Protein AF-A0AAV5DYX1-F1 (afdb_monomer)

Organism: NCBI:txid191504

Radius of gyration: 36.58 Å; Cα contacts (8 Å, |Δi|>4): 34; chains: 1; bounding box: 60×25×121 Å

Foldseek 3Di:
DDDDDDDDDDDDDDDDDDPPPPPPPPPPPPPPVPPPPPDDPDDDPQKDWDWDQDPVRDIDIDIDHDPPDPDPDDDDDDDDDDDPPPPPDD

Structure (mmCIF, N/CA/C/O backbone):
data_AF-A0AAV5DYX1-F1
#
_entry.id   AF-A0AAV5DYX1-F1
#
loop_
_atom_site.group_PDB
_atom_site.id
_atom_site.type_symbol
_atom_site.label_atom_id
_atom_site.label_alt_id
_atom_site.label_comp_id
_atom_site.label_asym_id
_atom_site.label_entity_id
_atom_site.label_seq_id
_atom_site.pdbx_PDB_ins_code
_atom_site.Cartn_x
_atom_site.Cartn_y
_atom_site.Cartn_z
_atom_site.occupancy
_atom_site.B_iso_or_equiv
_atom_site.auth_seq_id
_atom_site.auth_comp_id
_atom_site.auth_asym_id
_atom_site.auth_atom_id
_atom_site.pdbx_PDB_model_num
ATOM 1 N N . MET A 1 1 ? 42.185 18.156 -98.767 1.00 44.47 1 MET A N 1
ATOM 2 C CA . MET A 1 1 ? 41.790 17.097 -97.818 1.00 44.47 1 MET A CA 1
ATOM 3 C C . MET A 1 1 ? 42.888 16.995 -96.771 1.00 44.47 1 MET A C 1
ATOM 5 O O . MET A 1 1 ? 43.939 16.468 -97.094 1.00 44.47 1 MET A O 1
ATOM 9 N N . SER A 1 2 ? 42.690 17.559 -95.578 1.00 47.44 2 SER A N 1
ATOM 10 C CA . SER A 1 2 ? 43.629 17.425 -94.453 1.00 47.44 2 SER A CA 1
ATOM 11 C C . SER A 1 2 ? 42.820 17.121 -93.202 1.00 47.44 2 SER A C 1
ATOM 13 O O . SER A 1 2 ? 41.972 17.920 -92.814 1.00 47.44 2 SER A O 1
ATOM 15 N N . ALA A 1 3 ? 43.038 15.940 -92.627 1.00 49.16 3 ALA A N 1
ATOM 16 C CA . ALA A 1 3 ? 42.397 15.490 -91.401 1.00 49.16 3 ALA A CA 1
ATOM 17 C C . ALA A 1 3 ? 43.348 15.756 -90.227 1.00 49.16 3 ALA A C 1
ATOM 19 O O . ALA A 1 3 ? 44.447 15.207 -90.182 1.00 49.16 3 ALA A O 1
ATOM 20 N N . THR A 1 4 ? 42.937 16.613 -89.294 1.00 56.72 4 THR A N 1
ATOM 21 C CA . THR A 1 4 ? 43.666 16.859 -88.045 1.00 56.72 4 THR A CA 1
ATOM 22 C C . THR A 1 4 ? 43.119 15.924 -86.971 1.00 56.72 4 THR A C 1
ATOM 24 O O . THR A 1 4 ? 41.938 15.966 -86.634 1.00 56.72 4 THR A O 1
ATOM 27 N N . LEU A 1 5 ? 43.991 15.054 -86.467 1.00 56.38 5 LEU A N 1
ATOM 28 C CA . LEU A 1 5 ? 43.728 14.074 -85.417 1.00 56.38 5 LEU A CA 1
ATOM 29 C C . LEU A 1 5 ? 43.645 14.803 -84.063 1.00 56.38 5 LEU A C 1
ATOM 31 O O . LEU A 1 5 ? 44.640 15.350 -83.591 1.00 56.38 5 LEU A O 1
ATOM 35 N N . ALA A 1 6 ? 42.460 14.849 -83.455 1.00 54.28 6 ALA A N 1
ATOM 36 C CA . ALA A 1 6 ? 42.266 15.419 -82.125 1.00 54.28 6 ALA A CA 1
ATOM 37 C C . ALA A 1 6 ? 42.724 14.414 -81.053 1.00 54.28 6 ALA A C 1
ATOM 39 O O . ALA A 1 6 ? 42.177 13.316 -80.948 1.00 54.28 6 ALA A O 1
ATOM 40 N N . ALA A 1 7 ? 43.737 14.784 -80.269 1.00 58.16 7 ALA A N 1
ATOM 41 C CA . ALA A 1 7 ? 44.182 14.021 -79.108 1.00 58.16 7 ALA A CA 1
ATOM 42 C C . ALA A 1 7 ? 43.130 14.092 -77.985 1.00 58.16 7 ALA A C 1
ATOM 44 O O . ALA A 1 7 ? 42.601 15.162 -77.681 1.00 58.16 7 ALA A O 1
ATOM 45 N N . ALA A 1 8 ? 42.817 12.939 -77.391 1.00 63.38 8 ALA A N 1
ATOM 46 C CA . ALA A 1 8 ? 41.813 12.791 -76.342 1.00 63.38 8 ALA A CA 1
ATOM 47 C C . ALA A 1 8 ? 42.215 13.513 -75.036 1.00 63.38 8 ALA A C 1
ATOM 49 O O . ALA A 1 8 ? 43.401 13.545 -74.696 1.00 63.38 8 ALA A O 1
ATOM 50 N N . PRO A 1 9 ? 41.253 14.057 -74.268 1.00 61.12 9 PRO A N 1
ATOM 51 C CA . PRO A 1 9 ? 41.545 14.687 -72.989 1.00 61.12 9 PRO A CA 1
ATOM 52 C C . PRO A 1 9 ? 41.862 13.631 -71.923 1.00 61.12 9 PRO A C 1
ATOM 54 O O . PRO A 1 9 ? 41.106 12.683 -71.706 1.00 61.12 9 PRO A O 1
ATOM 57 N N . PHE A 1 10 ? 42.987 13.821 -71.236 1.00 58.56 10 PHE A N 1
ATOM 58 C CA . PHE A 1 10 ? 43.350 13.074 -70.037 1.00 58.56 10 PHE A CA 1
ATOM 59 C C . PHE A 1 10 ? 42.318 13.336 -68.928 1.00 58.56 10 PHE A C 1
ATOM 61 O O . PHE A 1 10 ? 42.127 14.476 -68.507 1.00 58.56 10 PHE A O 1
ATOM 68 N N . LEU A 1 11 ? 41.659 12.280 -68.446 1.00 58.97 11 LEU A N 1
ATOM 69 C CA . LEU A 1 11 ? 40.814 12.336 -67.253 1.00 58.97 11 LEU A CA 1
ATOM 70 C C . LEU A 1 11 ? 41.690 12.242 -65.989 1.00 58.97 11 LEU A C 1
ATOM 72 O O . LEU A 1 11 ? 42.592 11.401 -65.948 1.00 58.97 11 LEU A O 1
ATOM 76 N N . PRO A 1 12 ? 41.449 13.062 -64.949 1.00 56.84 12 PRO A N 1
ATOM 77 C CA . PRO A 1 12 ? 42.190 12.969 -63.699 1.00 56.84 12 PRO A CA 1
ATOM 78 C C . PRO A 1 12 ? 41.795 11.714 -62.908 1.00 56.84 12 PRO A C 1
ATOM 80 O O . PRO A 1 12 ? 40.639 11.290 -62.903 1.00 56.84 12 PRO A O 1
ATOM 83 N N . ALA A 1 13 ? 42.788 11.132 -62.235 1.00 59.16 13 ALA A N 1
ATOM 84 C CA . ALA A 1 13 ? 42.656 9.946 -61.402 1.00 59.16 13 ALA A CA 1
ATOM 85 C C . ALA A 1 13 ? 41.636 10.146 -60.264 1.00 59.16 13 ALA A C 1
ATOM 87 O O . ALA A 1 13 ? 41.594 11.187 -59.609 1.00 59.16 13 ALA A O 1
ATOM 88 N N . SER A 1 14 ? 40.825 9.114 -60.045 1.00 58.91 14 SER A N 1
ATOM 89 C CA . SER A 1 14 ? 39.733 9.034 -59.077 1.00 58.91 14 SER A CA 1
ATOM 90 C C . SER A 1 14 ? 40.168 9.385 -57.648 1.00 58.91 14 SER A C 1
ATOM 92 O O . SER A 1 14 ? 41.153 8.851 -57.139 1.00 58.91 14 SER A O 1
ATOM 94 N N . LEU A 1 15 ? 39.395 10.242 -56.974 1.00 59.66 15 LEU A N 1
ATOM 95 C CA . LEU A 1 15 ? 39.543 10.529 -55.543 1.00 59.66 15 LEU A CA 1
ATOM 96 C C . LEU A 1 15 ? 39.289 9.258 -54.705 1.00 59.66 15 LEU A C 1
ATOM 98 O O . LEU A 1 15 ? 38.375 8.495 -55.034 1.00 59.66 15 LEU A O 1
ATOM 102 N N . PRO A 1 16 ? 40.029 9.021 -53.605 1.00 57.38 16 PRO A N 1
ATOM 103 C CA . PRO A 1 16 ? 39.727 7.919 -52.701 1.00 57.38 16 PRO A CA 1
ATOM 104 C C . PRO A 1 16 ? 38.409 8.185 -51.959 1.00 57.38 16 PRO A C 1
ATOM 106 O O . PRO A 1 16 ? 38.168 9.281 -51.450 1.00 57.38 16 PRO A O 1
ATOM 109 N N . ALA A 1 17 ? 37.551 7.165 -51.903 1.00 54.47 17 ALA A N 1
ATOM 110 C CA . ALA A 1 17 ? 36.278 7.212 -51.194 1.00 54.47 17 ALA A CA 1
ATO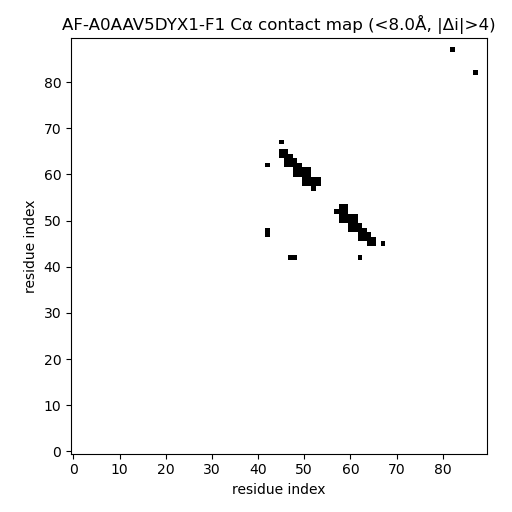M 111 C C . ALA A 1 17 ? 36.490 7.487 -49.691 1.00 54.47 17 ALA A C 1
ATOM 113 O O . ALA A 1 17 ? 37.419 6.928 -49.097 1.00 54.47 17 ALA A O 1
ATOM 114 N N . PRO A 1 18 ? 35.637 8.299 -49.038 1.00 54.12 18 PRO A N 1
ATOM 115 C CA . PRO A 1 18 ? 35.717 8.475 -47.599 1.00 54.12 18 PRO A CA 1
ATOM 116 C C . PRO A 1 18 ? 35.390 7.146 -46.916 1.00 54.12 18 PRO A C 1
ATOM 118 O O . PRO A 1 18 ? 34.340 6.545 -47.148 1.00 54.12 18 PRO A O 1
ATOM 121 N N . ALA A 1 19 ? 36.303 6.683 -46.064 1.00 58.19 19 ALA A N 1
ATOM 122 C CA . ALA A 1 19 ? 36.057 5.549 -45.193 1.00 58.19 19 ALA A CA 1
ATOM 123 C C . ALA A 1 19 ? 34.810 5.847 -44.350 1.00 58.19 19 ALA A C 1
ATOM 125 O O . ALA A 1 19 ? 34.788 6.807 -43.577 1.00 58.19 19 ALA A O 1
ATOM 126 N N . HIS A 1 20 ? 33.764 5.033 -44.502 1.00 55.34 20 HIS A N 1
ATOM 127 C CA . HIS A 1 20 ? 32.635 5.043 -43.586 1.00 55.34 20 HIS A CA 1
ATOM 128 C C . HIS A 1 20 ? 33.159 4.662 -42.201 1.00 55.34 20 HIS A C 1
ATOM 130 O O . HIS A 1 20 ? 33.307 3.484 -41.876 1.00 55.34 20 HIS A O 1
ATOM 136 N N . ALA A 1 21 ? 33.473 5.672 -41.389 1.00 50.72 21 ALA A N 1
ATOM 137 C CA . ALA A 1 21 ? 33.720 5.497 -39.974 1.00 50.72 21 ALA A CA 1
ATOM 138 C C . ALA A 1 21 ? 32.468 4.838 -39.394 1.00 50.72 21 ALA A C 1
ATOM 140 O O . ALA A 1 21 ? 31.397 5.449 -39.342 1.00 50.72 21 ALA A O 1
ATOM 141 N N . ALA A 1 22 ? 32.598 3.564 -39.022 1.00 55.12 22 ALA A N 1
ATOM 142 C CA . ALA A 1 22 ? 31.586 2.837 -38.286 1.00 55.12 22 ALA A CA 1
ATOM 143 C C . ALA A 1 22 ? 31.300 3.643 -37.021 1.00 55.12 22 ALA A C 1
ATOM 145 O O . ALA A 1 22 ? 32.074 3.638 -36.063 1.00 55.12 22 ALA A O 1
ATOM 146 N N . THR A 1 23 ? 30.208 4.400 -37.044 1.00 55.44 23 THR A N 1
ATOM 147 C CA . THR A 1 23 ? 29.726 5.121 -35.881 1.00 55.44 23 THR A CA 1
ATOM 148 C C . THR A 1 23 ? 29.351 4.044 -34.882 1.00 55.44 23 THR A C 1
ATOM 150 O O . THR A 1 23 ? 28.344 3.346 -35.032 1.00 55.44 23 THR A O 1
ATOM 153 N N . ALA A 1 24 ? 30.218 3.853 -33.888 1.00 53.75 24 ALA A N 1
ATOM 154 C CA . ALA A 1 24 ? 29.915 3.075 -32.711 1.00 53.75 24 ALA A CA 1
ATOM 155 C C . ALA A 1 24 ? 28.621 3.658 -32.148 1.00 53.75 24 ALA A C 1
ATOM 157 O O . ALA A 1 24 ? 28.606 4.750 -31.583 1.00 53.75 24 ALA A O 1
ATOM 158 N N . ARG A 1 25 ? 27.510 2.954 -32.380 1.00 56.62 25 ARG A N 1
ATOM 159 C CA . ARG A 1 25 ? 26.225 3.248 -31.761 1.00 56.62 25 ARG A CA 1
ATOM 160 C C . ARG A 1 25 ? 26.421 2.989 -30.279 1.00 56.62 25 ARG A C 1
ATOM 162 O O . ARG A 1 25 ? 26.162 1.890 -29.793 1.00 56.62 25 ARG A O 1
ATOM 169 N N . THR A 1 26 ? 26.927 3.990 -29.568 1.00 57.00 26 THR A N 1
ATOM 170 C CA . THR A 1 26 ? 26.861 4.069 -28.120 1.00 57.00 26 THR A CA 1
ATOM 171 C C . THR A 1 26 ? 25.388 3.940 -27.797 1.00 57.00 26 THR A C 1
ATOM 173 O O . THR A 1 26 ? 24.592 4.858 -27.991 1.00 57.00 26 THR A O 1
ATOM 176 N N . ARG A 1 27 ? 24.997 2.733 -27.380 1.00 57.28 27 ARG A N 1
ATOM 177 C CA . ARG A 1 27 ? 23.700 2.458 -26.787 1.00 57.28 27 ARG A CA 1
ATOM 178 C C . ARG A 1 27 ? 23.661 3.326 -25.540 1.00 57.28 27 ARG A C 1
ATOM 180 O O . ARG A 1 27 ? 24.103 2.903 -24.476 1.00 57.28 27 ARG A O 1
ATOM 187 N N . TRP A 1 28 ? 23.175 4.554 -25.692 1.00 49.97 28 TRP A N 1
ATOM 188 C CA . TRP A 1 28 ? 22.768 5.393 -24.587 1.00 49.97 28 TRP A CA 1
ATOM 189 C C . TRP A 1 28 ? 21.718 4.580 -23.843 1.00 49.97 28 TRP A C 1
ATOM 191 O O . TRP A 1 28 ? 20.546 4.526 -24.223 1.00 49.97 28 TRP A O 1
ATOM 201 N N . ARG A 1 29 ? 22.155 3.878 -22.792 1.00 56.78 29 ARG A N 1
ATOM 202 C CA . ARG A 1 29 ? 21.267 3.524 -21.701 1.00 56.78 29 ARG A CA 1
ATOM 203 C C . ARG A 1 29 ? 20.738 4.868 -21.243 1.00 56.78 29 ARG A C 1
ATOM 205 O O . ARG A 1 29 ? 21.436 5.618 -20.577 1.00 56.78 29 ARG A O 1
ATOM 212 N N . ARG A 1 30 ? 19.522 5.195 -21.680 1.00 54.88 30 ARG A N 1
ATOM 213 C CA . ARG A 1 30 ? 18.706 6.212 -21.042 1.00 54.88 30 ARG A CA 1
ATOM 214 C C . ARG A 1 30 ? 18.508 5.713 -19.616 1.00 54.88 30 ARG A C 1
ATOM 216 O O . ARG A 1 30 ? 17.510 5.066 -19.319 1.00 54.88 30 ARG A O 1
ATOM 223 N N . THR A 1 31 ? 19.449 6.008 -18.727 1.00 57.28 31 THR A N 1
ATOM 224 C CA . THR A 1 31 ? 19.100 6.404 -17.372 1.00 57.28 31 THR A CA 1
ATOM 225 C C . THR A 1 31 ? 18.217 7.614 -17.594 1.00 57.28 31 THR A C 1
ATOM 227 O O . THR A 1 31 ? 18.690 8.737 -17.706 1.00 57.28 31 THR A O 1
ATOM 230 N N . ARG A 1 32 ? 16.921 7.369 -17.820 1.00 56.44 32 ARG A N 1
ATOM 231 C CA . ARG A 1 32 ? 15.929 8.407 -17.624 1.00 56.44 32 ARG A CA 1
ATOM 232 C C . ARG A 1 32 ? 16.198 8.826 -16.181 1.00 56.44 32 ARG A C 1
ATOM 234 O O . ARG A 1 32 ? 16.009 7.972 -15.311 1.00 56.44 32 ARG A O 1
ATOM 241 N N . PRO A 1 33 ? 16.699 10.042 -15.887 1.00 51.31 33 PRO A N 1
ATOM 242 C CA . PRO A 1 33 ? 16.427 10.558 -14.565 1.00 51.31 33 PRO A CA 1
ATOM 243 C C . PRO A 1 33 ? 14.912 10.456 -14.501 1.00 51.31 33 PRO A C 1
ATOM 245 O O . PRO A 1 33 ? 14.224 10.958 -15.397 1.00 51.31 33 PRO A O 1
ATOM 248 N N . PHE A 1 34 ? 14.393 9.645 -13.583 1.00 55.59 34 PHE A N 1
ATOM 249 C CA . PHE A 1 34 ? 12.982 9.714 -13.278 1.00 55.59 34 PHE A CA 1
ATOM 250 C C . PHE A 1 34 ? 12.775 11.195 -13.009 1.00 55.59 34 PHE A C 1
ATOM 252 O O . PHE A 1 34 ? 13.302 11.718 -12.027 1.00 55.59 34 PHE A O 1
ATOM 259 N N . LEU A 1 35 ? 12.149 11.901 -13.953 1.00 50.22 35 LEU A N 1
ATOM 260 C CA . LEU A 1 35 ? 11.559 13.186 -13.673 1.00 50.22 35 LEU A CA 1
ATOM 261 C C . LEU A 1 35 ? 10.621 12.818 -12.539 1.00 50.22 35 LEU A C 1
ATOM 263 O O . LEU A 1 35 ? 9.600 12.175 -12.776 1.00 50.22 35 LEU A O 1
ATOM 267 N N . ARG A 1 36 ? 11.071 13.042 -11.299 1.00 52.53 36 ARG A N 1
ATOM 268 C CA . ARG A 1 36 ? 10.238 12.975 -10.112 1.00 52.53 36 ARG A CA 1
ATOM 269 C C . ARG A 1 36 ? 9.181 14.001 -10.434 1.00 52.53 36 ARG A C 1
ATOM 271 O O . ARG A 1 36 ? 9.448 15.194 -10.327 1.00 52.53 36 ARG A O 1
ATOM 278 N N . VAL A 1 37 ? 8.079 13.522 -11.006 1.00 56.56 37 VAL A N 1
ATOM 279 C CA . VAL A 1 37 ? 6.967 14.342 -11.449 1.00 56.56 37 VAL A CA 1
ATOM 280 C C . VAL A 1 37 ? 6.669 15.227 -10.258 1.00 56.56 37 VAL A C 1
ATOM 282 O O . VAL A 1 37 ? 6.407 14.733 -9.160 1.00 56.56 37 VAL A O 1
ATOM 285 N N . ALA A 1 38 ? 6.866 16.526 -10.449 1.00 57.25 38 ALA A N 1
ATOM 286 C CA . ALA A 1 38 ? 6.619 17.534 -9.441 1.00 57.25 38 ALA A CA 1
ATOM 287 C C . ALA A 1 38 ? 5.101 17.659 -9.282 1.00 57.25 38 ALA A C 1
ATOM 289 O O . ALA A 1 38 ? 4.481 18.595 -9.764 1.00 57.25 38 ALA A O 1
ATOM 290 N N . CYS A 1 39 ? 4.494 16.637 -8.691 1.00 52.78 39 CYS A N 1
ATOM 291 C CA . CYS A 1 39 ? 3.140 16.640 -8.170 1.00 52.78 39 CYS A CA 1
ATOM 292 C C . CYS A 1 39 ? 3.008 15.472 -7.186 1.00 52.78 39 CYS A C 1
ATOM 294 O O . CYS A 1 39 ? 2.145 14.611 -7.309 1.00 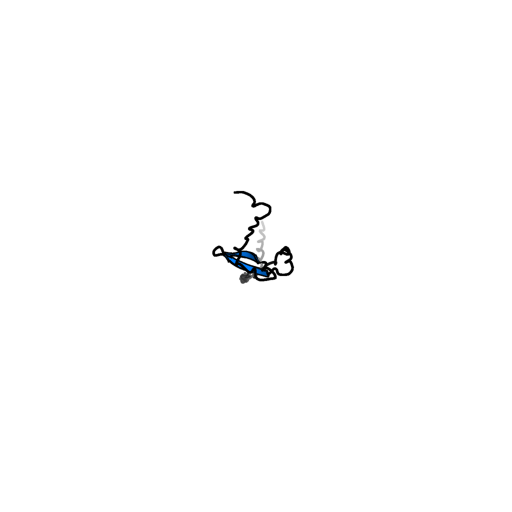52.78 39 CYS A O 1
ATOM 296 N N . ALA A 1 40 ? 3.940 15.391 -6.236 1.00 68.75 40 ALA A N 1
ATOM 297 C CA . ALA A 1 40 ? 3.696 14.584 -5.056 1.00 68.75 40 ALA A CA 1
ATOM 298 C C . ALA A 1 40 ? 2.749 15.384 -4.162 1.00 68.75 40 ALA A C 1
ATOM 300 O O . ALA A 1 40 ? 3.063 16.526 -3.822 1.00 68.75 40 ALA A O 1
ATOM 301 N N . TYR A 1 41 ? 1.612 14.798 -3.797 1.00 76.31 41 TYR A N 1
ATOM 302 C CA . TYR A 1 41 ? 0.751 15.338 -2.751 1.00 76.31 41 TYR A CA 1
ATOM 303 C C . TYR A 1 41 ? 1.599 15.731 -1.528 1.00 76.31 41 TYR A C 1
ATOM 305 O O . TYR A 1 41 ? 2.464 14.966 -1.084 1.00 76.31 41 TYR A O 1
ATOM 313 N N . ALA A 1 42 ? 1.390 16.946 -1.017 1.00 88.12 42 ALA A N 1
ATOM 314 C CA . ALA A 1 42 ? 2.110 17.428 0.152 1.00 88.12 42 ALA A CA 1
ATOM 315 C C . ALA A 1 42 ? 1.632 16.658 1.389 1.00 88.12 42 ALA A C 1
ATOM 317 O O . ALA A 1 42 ? 0.461 16.739 1.769 1.00 8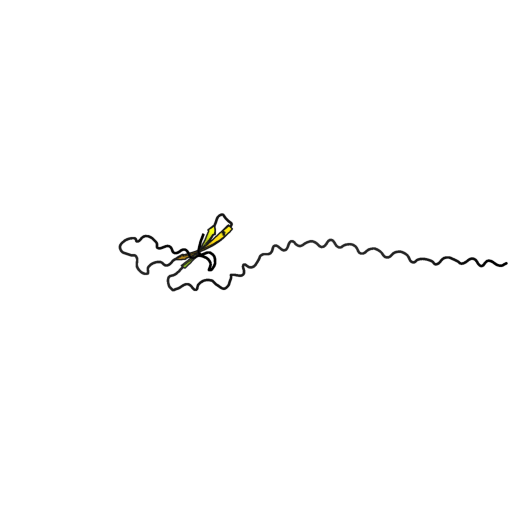8.12 42 ALA A O 1
ATOM 318 N N . LEU A 1 43 ? 2.542 15.901 2.005 1.00 89.94 43 LEU A N 1
ATOM 319 C CA . LEU A 1 43 ? 2.234 15.136 3.209 1.00 89.94 43 LEU A CA 1
ATOM 320 C C . LEU A 1 43 ? 1.859 16.080 4.346 1.00 89.94 43 LEU A C 1
ATOM 322 O O . LEU A 1 43 ? 2.540 17.076 4.584 1.00 89.94 43 LEU A O 1
ATOM 326 N N . GLN A 1 44 ? 0.793 15.727 5.053 1.00 91.06 44 GLN A N 1
ATOM 327 C CA . GLN A 1 44 ? 0.418 16.400 6.290 1.00 91.06 44 GLN A CA 1
ATOM 328 C C . GLN A 1 44 ? 1.260 15.865 7.458 1.00 91.06 44 GLN A C 1
ATOM 330 O O . GLN A 1 44 ? 1.900 14.813 7.355 1.00 91.06 44 GLN A O 1
ATOM 335 N N . GLU A 1 45 ? 1.258 16.576 8.585 1.00 90.31 45 GLU A N 1
ATOM 336 C CA . GLU A 1 45 ? 1.943 16.123 9.796 1.00 90.31 45 GLU A CA 1
ATOM 337 C C . GLU A 1 45 ? 1.440 14.735 10.236 1.00 90.31 45 GLU A C 1
ATOM 339 O O . GLU A 1 45 ? 0.249 14.429 10.179 1.00 90.31 45 GLU A O 1
ATOM 344 N N . GLY A 1 46 ? 2.367 13.855 10.627 1.00 89.94 46 GLY A N 1
ATOM 345 C CA . GLY A 1 46 ? 2.055 12.475 11.011 1.00 89.94 46 GLY A CA 1
ATOM 346 C C . GLY A 1 46 ? 1.768 11.520 9.843 1.00 89.94 46 GLY A C 1
ATOM 347 O O . GLY A 1 46 ? 1.546 10.328 10.078 1.00 89.94 46 GLY A O 1
ATOM 348 N N . GLN A 1 47 ? 1.804 11.993 8.591 1.00 93.00 47 GLN A N 1
ATOM 349 C CA . GLN A 1 47 ? 1.700 11.135 7.411 1.00 93.00 47 GLN A CA 1
ATOM 350 C C . GLN A 1 47 ? 3.069 10.628 6.958 1.00 93.00 47 GLN A C 1
ATOM 352 O O . GLN A 1 47 ? 4.078 11.331 6.983 1.00 93.00 47 GLN A O 1
ATOM 357 N N . SER A 1 48 ? 3.094 9.385 6.490 1.00 92.31 48 SER A N 1
ATOM 358 C CA . SER A 1 48 ? 4.271 8.747 5.907 1.00 92.31 48 SER A CA 1
ATOM 359 C C . SER A 1 48 ? 3.972 8.286 4.489 1.00 92.31 48 SER A C 1
ATOM 361 O O . SER A 1 48 ? 2.851 7.880 4.193 1.00 92.31 48 SER A O 1
ATOM 363 N N . ARG A 1 49 ? 4.979 8.331 3.614 1.00 92.62 49 ARG A N 1
ATOM 364 C CA . ARG A 1 49 ? 4.872 7.894 2.219 1.00 92.62 49 ARG A CA 1
ATOM 365 C C . ARG A 1 49 ? 5.757 6.689 1.956 1.00 92.62 49 ARG A C 1
ATOM 367 O O . ARG A 1 49 ? 6.931 6.691 2.329 1.00 92.62 49 ARG A O 1
ATOM 374 N N . ARG A 1 50 ? 5.215 5.697 1.255 1.00 92.06 50 ARG A N 1
ATOM 375 C CA . ARG A 1 50 ? 5.924 4.500 0.792 1.00 92.06 50 ARG A CA 1
ATOM 376 C C . ARG A 1 50 ? 5.571 4.211 -0.661 1.00 92.06 50 ARG A C 1
ATOM 378 O O . ARG A 1 50 ? 4.480 4.542 -1.104 1.00 92.06 50 ARG A O 1
ATOM 385 N N . PHE A 1 51 ? 6.496 3.587 -1.381 1.00 92.31 51 PHE A N 1
ATOM 386 C CA . PHE A 1 51 ? 6.270 3.111 -2.743 1.00 92.31 51 PHE A CA 1
ATOM 387 C C . PHE A 1 51 ? 6.431 1.596 -2.770 1.00 92.31 51 PHE A C 1
ATOM 389 O O . PHE A 1 51 ? 7.436 1.071 -2.287 1.00 92.31 51 PHE A O 1
ATOM 396 N N . HIS A 1 52 ? 5.441 0.904 -3.323 1.00 93.00 52 HIS A N 1
ATOM 397 C CA . HIS A 1 52 ? 5.443 -0.543 -3.486 1.00 93.00 52 HIS A CA 1
ATOM 398 C C . HIS A 1 52 ? 5.476 -0.887 -4.967 1.00 93.00 52 HIS A C 1
ATOM 400 O O . HIS A 1 52 ? 4.567 -0.530 -5.711 1.00 93.00 52 HIS A O 1
ATOM 406 N N . ARG A 1 53 ? 6.508 -1.609 -5.399 1.00 95.00 53 ARG A N 1
ATOM 407 C CA . ARG A 1 53 ? 6.603 -2.050 -6.788 1.00 95.00 53 ARG A CA 1
ATOM 408 C C . ARG A 1 53 ? 5.680 -3.239 -7.022 1.00 95.00 53 ARG A C 1
ATOM 410 O O . ARG A 1 53 ? 5.851 -4.293 -6.412 1.00 95.00 53 ARG A O 1
ATOM 417 N N . LEU A 1 54 ? 4.710 -3.067 -7.909 1.00 92.50 54 LEU A N 1
ATOM 418 C CA . LEU A 1 54 ? 3.774 -4.109 -8.309 1.00 92.50 54 LEU A CA 1
ATOM 419 C C . LEU A 1 54 ? 4.444 -5.101 -9.277 1.00 92.50 54 LEU A C 1
ATOM 421 O O . LEU A 1 54 ? 5.369 -4.719 -10.003 1.00 92.50 54 LEU A O 1
ATOM 425 N N . PRO A 1 55 ? 3.951 -6.352 -9.377 1.00 95.94 55 PRO A N 1
ATOM 426 C CA . PRO A 1 55 ? 4.476 -7.343 -10.324 1.00 95.94 55 PRO A CA 1
ATOM 427 C C . PRO A 1 55 ? 4.447 -6.886 -11.791 1.00 95.94 55 PRO A C 1
ATOM 429 O O . PRO A 1 55 ? 5.301 -7.282 -12.578 1.00 95.94 55 PRO A O 1
ATOM 432 N N . CYS A 1 56 ? 3.513 -6.000 -12.157 1.00 91.31 56 CYS A N 1
ATOM 433 C CA . CYS A 1 56 ? 3.424 -5.392 -13.490 1.00 91.31 56 CYS A CA 1
ATOM 434 C C . CYS A 1 56 ? 4.473 -4.291 -13.748 1.00 91.31 56 CYS A C 1
ATOM 436 O O . CYS A 1 56 ? 4.448 -3.646 -14.794 1.00 91.31 56 CYS A O 1
ATOM 438 N N . GLY A 1 57 ? 5.370 -4.038 -12.793 1.00 92.50 57 GLY A N 1
ATOM 439 C CA . 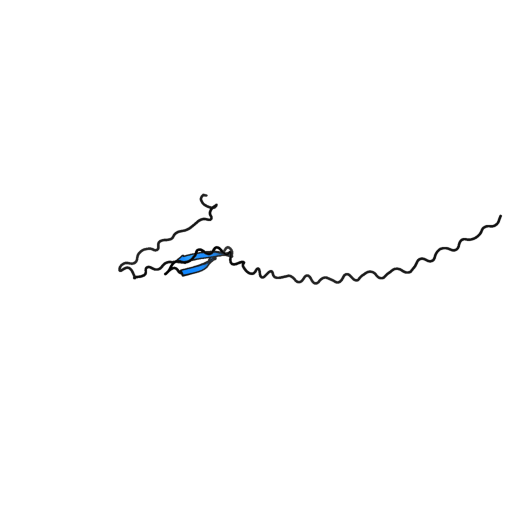GLY A 1 57 ? 6.470 -3.087 -12.919 1.00 92.50 57 GLY A CA 1
ATOM 440 C C . GLY A 1 57 ? 6.123 -1.629 -12.612 1.00 92.50 57 GLY A C 1
ATOM 441 O O . GLY A 1 57 ? 7.019 -0.796 -12.725 1.00 92.50 57 GLY A O 1
ATOM 442 N N . HIS A 1 58 ? 4.884 -1.328 -12.212 1.00 87.56 58 HIS A N 1
ATOM 443 C CA . HIS A 1 58 ? 4.456 0.005 -11.772 1.00 87.56 58 HIS A CA 1
AT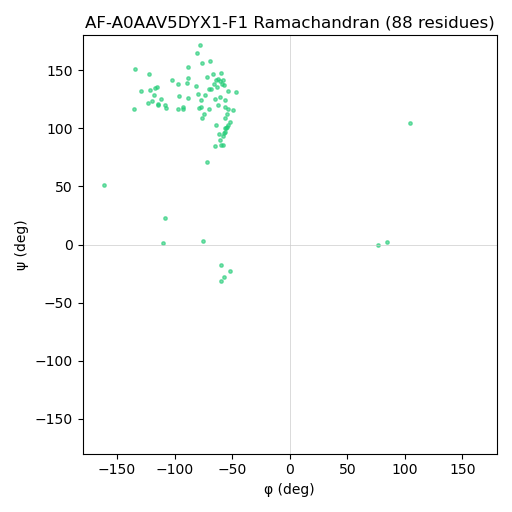OM 444 C C . HIS A 1 58 ? 4.681 0.196 -10.268 1.00 87.56 58 HIS A C 1
ATOM 446 O O . HIS A 1 58 ? 4.636 -0.773 -9.511 1.00 87.56 58 HIS A O 1
ATOM 452 N N . ASP A 1 59 ? 4.879 1.441 -9.835 1.00 89.50 59 ASP A N 1
ATOM 453 C CA . ASP A 1 59 ? 4.992 1.785 -8.417 1.00 89.50 59 ASP A CA 1
ATOM 454 C C . ASP A 1 59 ? 3.639 2.263 -7.874 1.00 89.50 59 ASP A C 1
ATOM 456 O O . ASP A 1 59 ? 3.018 3.169 -8.428 1.00 89.50 59 ASP A O 1
ATOM 460 N N . LEU A 1 60 ? 3.194 1.659 -6.774 1.00 90.06 60 LEU A N 1
ATOM 461 C CA . LEU A 1 60 ? 2.034 2.076 -5.996 1.00 90.06 60 LEU A CA 1
ATOM 462 C C . LEU A 1 60 ? 2.488 3.007 -4.869 1.00 90.06 60 LEU A C 1
ATOM 464 O O . LEU A 1 60 ? 3.227 2.583 -3.977 1.00 90.06 60 LEU A O 1
ATOM 468 N N . GLU A 1 61 ? 2.037 4.259 -4.891 1.00 91.06 61 GLU A N 1
ATOM 469 C CA . GLU A 1 61 ? 2.236 5.199 -3.786 1.00 91.06 61 GLU A CA 1
ATOM 470 C C . GLU A 1 61 ? 1.216 4.930 -2.673 1.00 91.06 61 GLU A C 1
ATOM 472 O O . GLU A 1 61 ? 0.015 4.847 -2.914 1.00 91.06 61 GLU A O 1
ATOM 477 N N . VAL A 1 62 ? 1.703 4.799 -1.440 1.00 91.94 62 VAL A N 1
ATOM 478 C CA . VAL A 1 62 ? 0.886 4.617 -0.240 1.00 91.94 62 VAL A CA 1
ATOM 479 C C . VAL A 1 62 ? 1.214 5.731 0.739 1.00 91.94 62 VAL A C 1
ATOM 481 O O . VAL A 1 62 ? 2.364 5.871 1.169 1.00 91.94 62 VAL A O 1
ATOM 484 N N . ILE A 1 63 ? 0.193 6.497 1.117 1.00 92.88 63 ILE A N 1
ATOM 485 C CA . ILE A 1 63 ? 0.273 7.512 2.166 1.00 92.88 63 ILE A CA 1
ATOM 486 C C . ILE A 1 63 ? -0.485 6.984 3.380 1.00 92.88 63 ILE A C 1
ATOM 488 O O . ILE A 1 63 ? -1.681 6.720 3.308 1.00 92.88 63 ILE A O 1
ATOM 492 N N . ALA A 1 64 ? 0.223 6.797 4.490 1.00 92.75 64 ALA A N 1
ATOM 493 C CA . ALA A 1 64 ? -0.329 6.232 5.712 1.00 92.75 64 ALA A CA 1
ATOM 494 C C . ALA A 1 64 ? -0.267 7.249 6.849 1.00 92.75 64 ALA A C 1
ATOM 496 O O . ALA A 1 64 ? 0.778 7.859 7.081 1.00 92.75 64 ALA A O 1
ATOM 497 N N . GLN A 1 65 ? -1.366 7.374 7.591 1.00 91.88 65 GLN A N 1
ATOM 498 C CA . GLN A 1 65 ? -1.454 8.175 8.805 1.00 91.88 65 GLN A CA 1
ATOM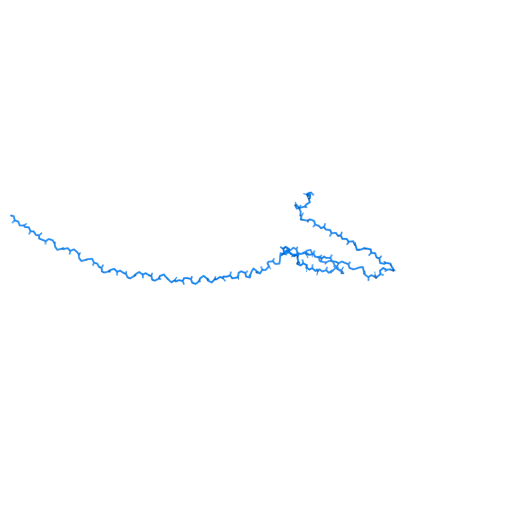 499 C C . GLN A 1 65 ? -1.688 7.251 9.992 1.00 91.88 65 GLN A C 1
ATOM 501 O O . GLN A 1 65 ? -2.678 6.517 10.030 1.00 91.88 65 GLN A O 1
ATOM 506 N N . ARG A 1 66 ? -0.782 7.286 10.970 1.00 85.62 66 ARG A N 1
ATOM 507 C CA . ARG A 1 66 ? -0.996 6.580 12.234 1.00 85.62 66 ARG A CA 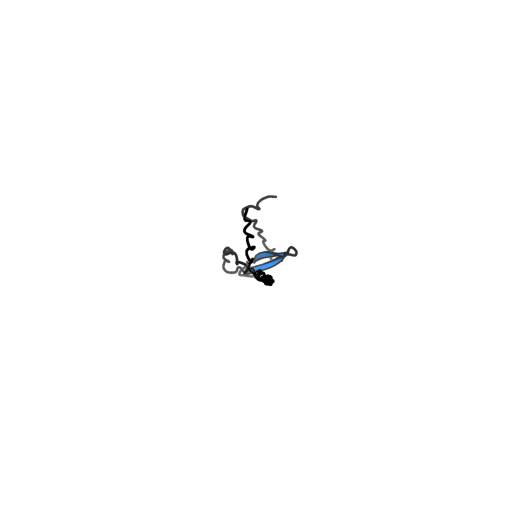1
ATOM 508 C C . ARG A 1 66 ? -1.728 7.519 13.196 1.00 85.62 66 ARG A C 1
ATOM 510 O O . ARG A 1 66 ? -1.397 8.704 13.225 1.00 85.62 66 ARG A O 1
ATOM 517 N N . PRO A 1 67 ? -2.715 7.040 13.970 1.00 81.50 67 PRO A N 1
ATOM 518 C CA . PRO A 1 67 ? -3.315 7.866 15.006 1.00 81.50 67 PRO A CA 1
ATOM 519 C C . PRO A 1 67 ? -2.235 8.334 16.003 1.00 81.50 67 PRO A C 1
ATOM 521 O O . PRO A 1 67 ? -1.347 7.541 16.330 1.00 81.50 67 PRO A O 1
ATOM 524 N N . PRO A 1 68 ? -2.305 9.586 16.496 1.00 78.94 68 PRO A N 1
ATOM 525 C CA . PRO A 1 68 ? -1.315 10.133 17.430 1.00 78.94 68 PRO A CA 1
ATOM 526 C C . PRO A 1 68 ? -1.218 9.343 18.738 1.00 78.94 68 PRO A C 1
ATOM 528 O O . PRO A 1 68 ? -0.151 9.247 19.336 1.00 78.94 68 PRO A O 1
ATOM 531 N N . VAL A 1 69 ? -2.340 8.761 19.169 1.00 81.81 69 VAL A N 1
ATOM 532 C CA . VAL A 1 69 ? -2.445 7.940 20.375 1.00 81.81 69 VAL A CA 1
ATOM 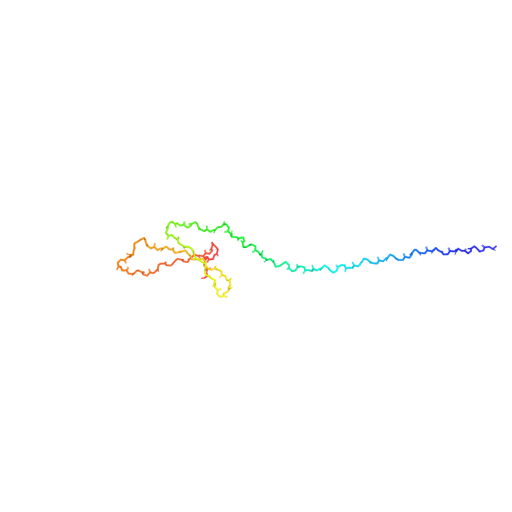533 C C . VAL A 1 69 ? -2.956 6.555 19.974 1.00 81.81 69 VAL A C 1
ATOM 535 O O . VAL A 1 69 ? -3.927 6.472 19.212 1.00 81.81 69 VAL A O 1
ATOM 538 N N . PRO A 1 70 ? -2.339 5.461 20.460 1.00 77.31 70 PRO A N 1
ATOM 539 C CA . PRO A 1 70 ? -2.879 4.121 20.281 1.00 77.31 70 PRO A CA 1
ATOM 540 C C . PRO A 1 70 ? -4.302 4.066 20.836 1.00 77.31 70 PRO A C 1
ATOM 542 O O . PRO A 1 70 ? -4.540 4.412 21.993 1.00 77.31 70 PRO A O 1
ATOM 545 N N . ALA A 1 71 ? -5.261 3.665 20.005 1.00 76.12 71 ALA A N 1
ATOM 546 C CA . ALA A 1 71 ? -6.616 3.470 20.488 1.00 76.12 71 ALA A CA 1
ATOM 547 C C . ALA A 1 71 ? -6.623 2.316 21.515 1.00 76.12 71 ALA A C 1
ATOM 549 O O . ALA A 1 71 ? -5.934 1.320 21.294 1.00 76.12 71 ALA A O 1
ATOM 550 N N . PRO A 1 72 ? -7.416 2.410 22.600 1.00 78.69 72 PRO A N 1
ATOM 551 C CA . PRO A 1 72 ? -7.543 1.328 23.581 1.00 78.69 72 PRO A CA 1
ATOM 552 C C . PRO A 1 72 ? -8.073 0.018 22.976 1.00 78.69 72 PRO A C 1
ATOM 554 O O . PRO A 1 72 ? -7.936 -1.042 23.575 1.00 78.69 72 PRO A O 1
ATOM 557 N N . VAL A 1 73 ? -8.688 0.102 21.793 1.00 82.88 73 VAL A N 1
ATOM 558 C CA . VAL A 1 73 ? -9.183 -1.023 21.000 1.00 82.88 73 VAL A CA 1
ATOM 559 C C . VAL A 1 73 ? -8.638 -0.871 19.585 1.00 82.88 73 VAL A C 1
ATOM 561 O O . VAL A 1 73 ? -8.723 0.220 19.009 1.00 82.88 73 VAL A O 1
ATOM 564 N N . GLU A 1 74 ? -8.090 -1.947 19.018 1.00 81.81 74 GLU A N 1
ATOM 565 C CA . GLU A 1 74 ? -7.644 -1.948 17.626 1.00 81.81 74 GLU A CA 1
ATOM 566 C C . GLU A 1 74 ? -8.825 -1.669 16.692 1.00 81.81 74 GLU A C 1
ATOM 568 O O . GLU A 1 74 ? -9.872 -2.315 16.754 1.00 81.81 74 GLU A O 1
ATOM 573 N N . ARG A 1 75 ? -8.659 -0.670 15.824 1.00 82.88 75 ARG A N 1
ATOM 574 C CA . ARG A 1 75 ? -9.633 -0.332 14.787 1.00 82.88 75 ARG A CA 1
ATOM 575 C C . ARG A 1 75 ? -9.132 -0.873 13.452 1.00 82.88 75 ARG A C 1
ATOM 577 O O . ARG A 1 75 ? -7.931 -0.771 13.190 1.00 82.88 75 ARG A O 1
ATOM 584 N N . PRO A 1 76 ? -10.020 -1.401 12.596 1.00 89.38 76 PRO A N 1
ATOM 585 C CA . PRO A 1 76 ? -9.621 -1.801 11.258 1.00 89.38 76 PRO A CA 1
ATOM 586 C C . PRO A 1 76 ? -9.067 -0.589 10.487 1.00 89.38 76 PRO A C 1
ATOM 588 O O . PRO A 1 76 ? -9.512 0.543 10.715 1.00 89.38 76 PRO A O 1
ATOM 591 N N . PRO A 1 77 ? -8.094 -0.793 9.584 1.00 89.81 77 PRO A N 1
ATOM 592 C CA . PRO A 1 77 ? -7.533 0.294 8.797 1.00 89.81 77 PRO A CA 1
ATOM 593 C C . PRO A 1 77 ? -8.584 0.867 7.840 1.00 89.81 77 PRO A C 1
ATOM 595 O O . PRO A 1 77 ? -9.318 0.126 7.188 1.00 89.81 77 PRO A O 1
ATOM 598 N N . LEU A 1 78 ? -8.621 2.195 7.721 1.00 91.44 78 LEU A N 1
ATOM 599 C CA . LEU A 1 78 ? -9.377 2.873 6.671 1.00 91.44 78 LEU A CA 1
ATOM 600 C C . LEU A 1 78 ? -8.488 3.019 5.439 1.00 91.44 78 LEU A C 1
ATOM 602 O O . LEU A 1 78 ? -7.376 3.542 5.530 1.00 91.44 78 LEU A O 1
ATOM 606 N N . VAL A 1 79 ? -8.983 2.552 4.295 1.00 92.88 79 VAL A N 1
ATOM 607 C CA . VAL A 1 79 ? -8.252 2.573 3.027 1.00 92.88 79 VAL A CA 1
ATOM 608 C C . VAL A 1 79 ? -9.033 3.408 2.026 1.00 92.88 79 VAL A C 1
ATOM 610 O O . VAL A 1 79 ? -10.192 3.122 1.738 1.00 92.88 79 VAL A O 1
ATOM 613 N N . PHE A 1 80 ? -8.374 4.426 1.482 1.00 89.94 80 PHE A N 1
ATOM 614 C CA . PHE A 1 80 ? -8.903 5.262 0.413 1.00 89.94 80 PHE A CA 1
ATOM 615 C C . PHE A 1 80 ? -8.095 4.990 -0.850 1.00 89.94 80 PHE A C 1
ATOM 617 O O . PHE A 1 80 ? -6.870 5.105 -0.843 1.00 89.94 80 PHE A O 1
ATOM 624 N N . VAL A 1 81 ? -8.780 4.627 -1.931 1.00 88.94 81 VAL A N 1
ATOM 625 C CA . VAL A 1 81 ? -8.173 4.447 -3.251 1.00 88.94 81 VAL A CA 1
ATOM 626 C C . VAL A 1 81 ? -8.645 5.600 -4.116 1.00 88.94 81 VAL A C 1
ATOM 628 O O . VAL A 1 81 ? -9.847 5.774 -4.308 1.00 88.94 81 VAL A O 1
ATOM 631 N N . HIS A 1 82 ? -7.712 6.406 -4.614 1.00 81.69 82 HIS A N 1
ATOM 632 C CA . HIS A 1 82 ? -8.042 7.477 -5.544 1.00 81.69 82 HIS A CA 1
ATOM 633 C C . HIS A 1 82 ? -7.793 7.007 -6.981 1.00 81.69 82 HIS A C 1
ATOM 635 O O . HIS A 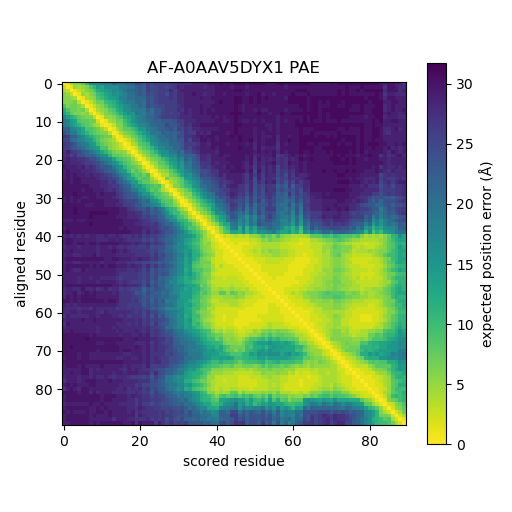1 82 ? -6.797 6.344 -7.273 1.00 81.69 82 HIS A O 1
ATOM 641 N N . GLY A 1 83 ? -8.706 7.350 -7.886 1.00 75.69 83 GLY A N 1
ATOM 642 C CA . GLY A 1 83 ? -8.478 7.207 -9.321 1.00 75.69 83 GLY A CA 1
ATOM 643 C C . GLY A 1 83 ? -7.587 8.329 -9.854 1.00 75.69 83 GLY A C 1
ATOM 644 O O . GLY A 1 83 ? -7.303 9.314 -9.163 1.00 75.69 83 GLY A O 1
ATOM 645 N N . SER A 1 84 ? -7.171 8.214 -11.114 1.00 68.88 84 SER A N 1
ATOM 646 C CA . SER A 1 84 ? -6.781 9.406 -11.868 1.00 68.88 84 SER A CA 1
ATOM 647 C C . SER A 1 84 ? -8.034 10.244 -12.153 1.00 68.88 84 SER A C 1
ATOM 649 O O . SER A 1 84 ? -9.145 9.714 -12.167 1.00 68.88 84 SER A O 1
ATOM 651 N N . PHE A 1 85 ? -7.866 11.542 -12.420 1.00 62.97 85 PHE A N 1
ATOM 652 C CA . PHE A 1 85 ? -8.973 12.452 -12.757 1.00 62.97 85 PHE A CA 1
ATOM 653 C C . PHE A 1 85 ? -9.869 11.933 -13.910 1.00 62.97 85 PHE A C 1
ATOM 655 O O . PHE A 1 85 ? -11.038 12.291 -13.978 1.00 62.97 85 PHE A O 1
ATOM 662 N N . HIS A 1 86 ? -9.351 11.039 -14.767 1.00 55.12 86 HIS A N 1
ATOM 663 C CA . HIS A 1 86 ? -10.078 10.412 -15.880 1.00 55.12 86 HIS A CA 1
ATOM 664 C C . HIS A 1 86 ? -10.392 8.911 -15.703 1.00 55.12 86 HIS A C 1
ATOM 666 O O . HIS A 1 86 ? -10.970 8.323 -16.608 1.00 55.12 86 HIS A O 1
ATOM 672 N N . ALA A 1 87 ? -10.027 8.275 -14.583 1.00 50.94 87 ALA A N 1
ATOM 673 C CA . ALA A 1 87 ? -10.293 6.849 -14.323 1.00 50.94 87 ALA A CA 1
ATOM 674 C C . ALA A 1 87 ? -11.369 6.623 -13.249 1.00 50.94 87 ALA A C 1
ATOM 676 O O . ALA A 1 87 ? -11.418 5.571 -12.612 1.00 50.94 87 ALA A O 1
ATOM 677 N N . ALA A 1 88 ? -12.237 7.610 -13.031 1.00 46.66 88 ALA A N 1
ATOM 678 C CA . ALA A 1 88 ? -13.513 7.348 -12.399 1.00 46.66 88 ALA A CA 1
ATOM 679 C C . ALA A 1 88 ? -14.419 6.700 -13.460 1.00 46.66 88 ALA A C 1
ATOM 681 O O . ALA A 1 88 ? -14.879 7.395 -14.359 1.00 46.66 88 ALA A O 1
ATOM 682 N N . TRP A 1 89 ? -14.683 5.402 -13.277 1.00 48.03 89 TRP A N 1
ATOM 683 C CA . TRP A 1 89 ? -15.723 4.568 -13.905 1.00 48.03 89 TRP A CA 1
ATOM 684 C C . TRP A 1 89 ? -15.215 3.607 -14.991 1.00 48.03 89 TRP A C 1
ATOM 686 O O . TRP A 1 89 ? -14.976 3.992 -16.134 1.00 48.03 89 TRP A O 1
ATOM 696 N N . CYS A 1 90 ? -15.143 2.332 -14.600 1.00 44.34 90 CYS A N 1
ATOM 697 C CA . CYS A 1 90 ? -15.494 1.181 -15.427 1.00 44.34 90 CYS A CA 1
ATOM 698 C C . CYS A 1 90 ? -16.519 0.368 -14.632 1.00 44.34 90 CYS A C 1
ATOM 700 O O . CYS A 1 90 ? -16.264 0.181 -13.417 1.00 44.34 90 CYS A O 1
#

Secondary structure (DSSP, 8-state):
-----PPPPPPPPPPPPPP------------------S-PPPPPTTEEEEEEE-TTSPEEEEEEE--SS--SSPPPPP---PPPTT----

Solvent-accessible surface area (backbone atoms only — not comparable to full-atom values): 6838 Å² total; per-residue (Å²): 141,84,88,82,84,80,81,79,83,86,78,82,81,80,79,83,78,80,78,80,74,79,73,75,77,73,77,73,75,74,74,65,72,74,72,72,67,92,74,69,81,81,75,54,92,70,47,46,80,50,74,46,76,42,96,90,72,48,74,45,81,44,78,47,71,67,72,96,60,84,63,98,59,92,71,84,86,87,83,85,86,80,66,57,100,81,59,75,80,132

Mean predicted aligned error: 18.39 Å

Sequence (90 aa):
MSATLAAAPFLPASLPAPAHAATARTRWRRTRPFLRVACAYALQEGQSRRFHRLPCGHDLEVIAQRPPVPAPVERPPLVFVHGSFHAAWC

pLDDT: mean 70.99, std 17.12, range [44.34, 95.94]

Nearest PDB structures (foldseek):
  5lnl-assembly3_H  TM=6.583E-01  e=2.400E+00  Haemophilus influenzae
  3wpa-assembly1_A  TM=6.105E-01  e=2.248E+00  Acinetobacter sp. Tol 5